Protein AF-A0A383C4B4-F1 (afdb_monomer_lite)

InterPro domains:
  IPR007352 Protein of unknown function DUF420 [PF04238] (53-151)
  IPR007352 Protein of unknown function DUF420 [PTHR37692] (15-150)

Radius of gyration: 19.7 Å; chains: 1; bounding box: 57×50×49 Å

Sequence (153 aa):
MNEEVVSPEGDNRRAVLVILSLSAVVVAFLFWFIYGRGTSAYEAAAPGWVANLPAVNASLNTLSATFVVAGLLFIKRGLKTQHAAMMIAATVSSVAFLVTYLIYHYFAKHTPFAGEGWIRPAYFFILLSHIVLSVVVVPLIGSTLFFAAGRKF

Secondary structure (DSSP, 8-state):
-------HHHHHHHHHHHHHHHHHHHHHHHHIIIIIS--TTTTTS--GGGGGHHHHHHHHHHHHHHHHHHHHHHHHTT-HHHHHHHHHHHHHHHHHHHHHHHHHHHH---------TTHHHHHHHHHHHHHHHHHHHHHHHHHHHHHHHHS--

p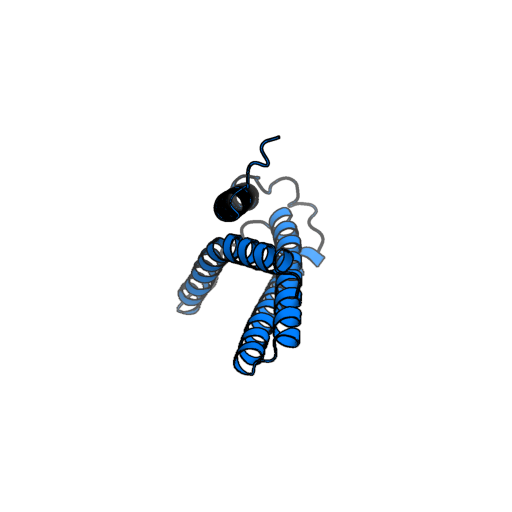LDDT: mean 84.91, std 13.61, range [40.0, 97.94]

Organism: NCBI:txid408172

Foldseek 3Di:
DDPPPPPPVVVLVVQLVVLVVVLVVVVVCVCCLQPVDDQPPQQVPDDPCLVCLVVLLVVLQVLLVVLCVQLVVCVVVVNNVSNVVSLVSSVVSVVVSVVSVSVSSNRDDPDDDPDDDPVVVVVCVCVVVVVVVVSVVSSVSSSVVVVVVVPPD

Structure (mmCIF, N/CA/C/O backbone):
data_AF-A0A383C4B4-F1
#
_entry.id   AF-A0A383C4B4-F1
#
loop_
_atom_site.group_PDB
_atom_site.id
_atom_site.type_symbol
_atom_site.label_atom_id
_atom_site.label_alt_id
_atom_site.label_comp_id
_atom_site.label_asym_id
_atom_site.label_entity_id
_atom_site.label_seq_id
_atom_site.pdbx_PDB_ins_code
_atom_site.Cartn_x
_atom_site.Cartn_y
_atom_site.Cartn_z
_atom_site.occupancy
_atom_site.B_iso_or_equiv
_atom_site.auth_seq_id
_atom_site.auth_comp_id
_atom_site.auth_asym_id
_atom_site.auth_atom_id
_atom_site.pdbx_PDB_model_num
ATOM 1 N N . MET A 1 1 ? -38.670 26.037 15.559 1.00 42.31 1 MET A N 1
ATOM 2 C CA . MET A 1 1 ? -37.374 26.043 14.853 1.00 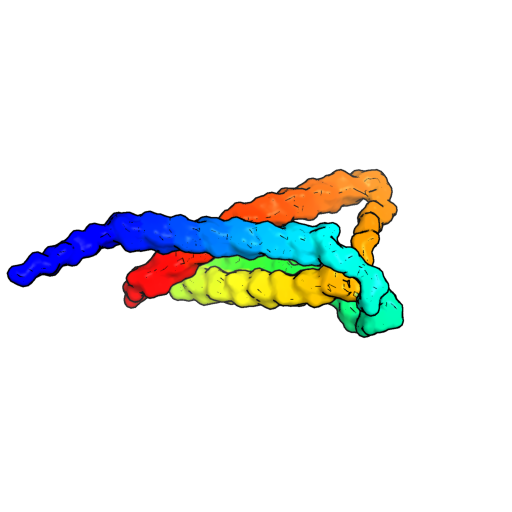42.31 1 MET A CA 1
ATOM 3 C C . MET A 1 1 ? -36.970 24.584 14.767 1.00 42.31 1 MET A C 1
ATOM 5 O O . MET A 1 1 ? -36.703 23.995 15.802 1.00 42.31 1 MET A O 1
ATOM 9 N N . ASN A 1 2 ? -37.150 23.963 13.601 1.00 40.00 2 ASN A N 1
ATOM 10 C CA . ASN A 1 2 ? -36.986 22.519 13.436 1.00 40.00 2 ASN A CA 1
ATOM 11 C C . ASN A 1 2 ? -35.494 22.217 13.332 1.00 40.00 2 ASN A C 1
ATOM 13 O O . ASN A 1 2 ? -34.890 22.473 12.294 1.00 40.00 2 ASN A O 1
ATOM 17 N N . GLU A 1 3 ? -34.903 21.703 14.404 1.00 50.66 3 GLU A N 1
ATOM 18 C CA . GLU A 1 3 ? -33.663 20.953 14.278 1.00 50.66 3 GLU A CA 1
ATOM 19 C C . GLU A 1 3 ? -34.027 19.656 13.554 1.00 50.66 3 GLU A C 1
ATOM 21 O O . GLU A 1 3 ? -34.591 18.731 14.139 1.00 50.66 3 GLU A O 1
ATOM 26 N N . GLU A 1 4 ? -33.796 19.619 12.240 1.00 51.88 4 GLU A N 1
ATOM 27 C CA . GLU A 1 4 ? -33.672 18.352 11.532 1.00 51.88 4 GLU A CA 1
ATOM 28 C C . GLU A 1 4 ? -32.574 17.571 12.247 1.00 51.88 4 GLU A C 1
ATOM 30 O O . GLU A 1 4 ? -31.384 17.847 12.100 1.00 51.88 4 GLU A O 1
ATOM 35 N N . VAL A 1 5 ? -32.988 16.614 13.072 1.00 55.19 5 VAL A N 1
ATOM 36 C CA . VAL A 1 5 ? -32.117 15.578 13.605 1.00 55.19 5 VAL A CA 1
ATOM 37 C C . VAL A 1 5 ? -31.621 14.803 12.388 1.00 55.19 5 VAL A C 1
ATOM 39 O O . VAL A 1 5 ? -32.270 13.871 11.913 1.00 55.19 5 VAL A O 1
ATOM 42 N N . VAL A 1 6 ? -30.499 15.252 11.822 1.00 56.88 6 VAL A N 1
ATOM 43 C CA . VAL A 1 6 ? -29.780 14.552 10.761 1.00 56.88 6 VAL A CA 1
ATOM 44 C C . VAL A 1 6 ? -29.435 13.183 11.328 1.00 56.88 6 VAL A C 1
ATOM 46 O O . VAL A 1 6 ? -28.565 13.053 12.187 1.00 56.88 6 VAL A O 1
ATOM 49 N N . SER A 1 7 ? -30.175 12.160 10.898 1.00 51.47 7 SER A N 1
ATOM 50 C CA . SER A 1 7 ? -29.939 10.790 11.335 1.00 51.47 7 SER A CA 1
ATOM 51 C C . SER A 1 7 ? -28.488 10.407 11.006 1.00 51.47 7 SER A C 1
ATOM 53 O O . SER A 1 7 ? -28.093 10.497 9.835 1.00 51.47 7 SER A O 1
ATOM 55 N N . PRO A 1 8 ? -27.691 9.944 11.988 1.00 59.59 8 PRO A N 1
ATOM 56 C CA . PRO A 1 8 ? -26.300 9.546 11.767 1.00 59.59 8 PRO A CA 1
ATOM 57 C C . PRO A 1 8 ? -26.152 8.400 10.748 1.00 59.59 8 PRO A C 1
ATOM 59 O O . PRO A 1 8 ? -25.064 8.173 10.219 1.00 59.59 8 PRO A O 1
ATOM 62 N N . GLU A 1 9 ? -27.234 7.688 10.414 1.00 60.94 9 GLU A N 1
ATOM 63 C CA . GLU A 1 9 ? -27.237 6.668 9.357 1.00 60.94 9 GLU A CA 1
ATOM 64 C C . GLU A 1 9 ? -27.121 7.267 7.947 1.00 60.94 9 GLU A C 1
ATOM 66 O O . GLU A 1 9 ? -26.466 6.686 7.075 1.00 60.94 9 GLU A O 1
ATOM 71 N N . GLY A 1 10 ? -27.717 8.442 7.714 1.00 65.19 10 GLY A N 1
ATOM 72 C CA . GLY A 1 10 ? -27.682 9.117 6.414 1.00 65.19 10 GLY A CA 1
ATOM 73 C C . GLY A 1 10 ? -26.289 9.639 6.059 1.00 65.19 10 GLY A C 1
ATOM 74 O O . GLY A 1 10 ? -25.862 9.535 4.907 1.00 65.19 10 GLY A O 1
ATOM 75 N N . ASP A 1 11 ? -25.564 10.141 7.057 1.00 74.56 11 ASP A N 1
ATOM 76 C CA . ASP A 1 11 ? -24.216 10.689 6.896 1.00 74.56 11 ASP A CA 1
ATOM 77 C C . ASP A 1 11 ? -23.174 9.587 6.634 1.00 74.56 11 ASP A C 1
ATOM 79 O O . ASP A 1 11 ? -22.407 9.658 5.672 1.00 74.56 11 ASP A O 1
ATOM 83 N N . ASN A 1 12 ? -23.242 8.475 7.375 1.00 79.88 12 ASN A N 1
ATOM 84 C CA . ASN A 1 12 ? -22.369 7.316 7.158 1.00 79.88 12 ASN A CA 1
ATOM 85 C C . ASN A 1 12 ? -22.558 6.682 5.771 1.00 79.88 12 ASN A C 1
ATOM 87 O O . ASN A 1 12 ? -21.583 6.306 5.117 1.00 79.88 12 ASN A O 1
ATOM 91 N N . ARG A 1 13 ? -23.803 6.584 5.284 1.00 81.75 13 ARG A N 1
ATOM 92 C CA . ARG A 1 13 ? -24.080 6.055 3.939 1.00 81.75 13 ARG A CA 1
ATOM 93 C C . ARG A 1 13 ? -23.501 6.960 2.853 1.00 81.75 13 ARG A C 1
ATOM 95 O O . ARG A 1 13 ? -22.924 6.452 1.893 1.00 81.75 13 ARG A O 1
ATOM 102 N N . ARG A 1 14 ? -23.616 8.283 3.009 1.00 84.88 14 ARG A N 1
ATOM 103 C CA . ARG A 1 14 ? -22.991 9.258 2.101 1.00 84.88 14 ARG A CA 1
ATOM 104 C C . ARG A 1 14 ? -21.469 9.137 2.128 1.00 84.88 14 ARG A C 1
ATOM 106 O O . ARG A 1 14 ? -20.866 9.066 1.063 1.00 84.88 14 ARG A O 1
ATOM 113 N N . ALA A 1 15 ? -20.862 9.023 3.307 1.00 84.00 15 ALA A N 1
ATOM 114 C CA . ALA A 1 15 ? -19.418 8.855 3.444 1.00 84.00 15 ALA A CA 1
ATOM 115 C C . ALA A 1 15 ? -18.902 7.577 2.765 1.00 84.00 15 ALA A C 1
ATOM 117 O O . ALA A 1 15 ? -17.952 7.635 1.987 1.00 84.00 15 ALA A O 1
ATOM 118 N N . VAL A 1 16 ? -19.563 6.434 2.975 1.00 86.19 16 VAL A N 1
ATOM 119 C CA . VAL A 1 16 ? -19.202 5.175 2.302 1.00 86.19 16 VAL A CA 1
ATOM 120 C C . VAL A 1 16 ? -19.332 5.307 0.784 1.00 86.19 16 VAL A C 1
ATOM 122 O O . VAL A 1 16 ? -18.432 4.890 0.058 1.00 86.19 16 VAL A O 1
ATOM 125 N N . LEU A 1 17 ? -20.401 5.936 0.283 1.00 89.94 17 LEU A N 1
ATOM 126 C CA . LEU A 1 17 ? -20.568 6.181 -1.154 1.00 89.94 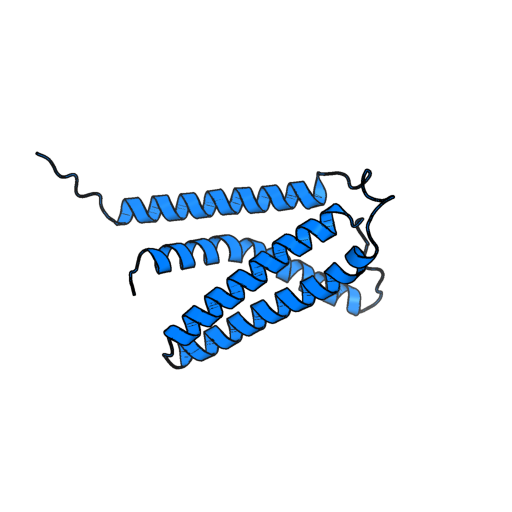17 LEU A CA 1
ATOM 127 C C . LEU A 1 17 ? -19.464 7.080 -1.724 1.00 89.94 17 LEU A C 1
ATOM 129 O O . LEU A 1 17 ? -18.959 6.803 -2.813 1.00 89.94 17 LEU A O 1
ATOM 133 N N . VAL A 1 18 ? -19.054 8.117 -0.991 1.00 89.31 18 VAL A N 1
ATOM 134 C CA . VAL A 1 18 ? -17.933 8.987 -1.374 1.00 89.31 18 VAL A CA 1
ATOM 135 C C . VAL A 1 18 ? -16.628 8.194 -1.420 1.00 89.31 18 VAL A C 1
ATOM 137 O O . VAL A 1 18 ? -15.903 8.288 -2.407 1.00 89.31 18 VAL A O 1
ATOM 140 N N . ILE A 1 19 ? -16.346 7.365 -0.412 1.00 91.50 19 ILE A N 1
ATOM 141 C CA . ILE A 1 19 ? -15.134 6.533 -0.355 1.00 91.50 19 ILE A CA 1
ATOM 142 C C . ILE A 1 19 ? -15.101 5.533 -1.509 1.00 91.50 19 ILE A C 1
ATOM 144 O O . ILE A 1 19 ? -14.067 5.390 -2.161 1.00 91.50 19 ILE A O 1
ATOM 148 N N . LEU A 1 20 ? -16.220 4.865 -1.796 1.00 91.62 20 LEU A N 1
ATOM 149 C CA . LEU A 1 20 ? -16.328 3.933 -2.919 1.00 91.62 20 LEU A CA 1
ATOM 150 C C . LEU A 1 20 ? -16.141 4.647 -4.260 1.00 91.62 20 LEU A C 1
ATOM 152 O O . LEU A 1 20 ? -15.394 4.159 -5.106 1.00 91.62 20 LEU A O 1
ATOM 156 N N . SER A 1 21 ? -16.754 5.819 -4.432 1.00 91.31 21 SER A N 1
ATOM 157 C CA . SER A 1 21 ? -16.619 6.623 -5.653 1.00 91.31 21 SER A CA 1
ATOM 158 C C . SER A 1 21 ? -15.179 7.092 -5.852 1.00 91.31 21 SER A C 1
ATOM 160 O O . SER A 1 21 ? -14.615 6.919 -6.929 1.00 91.31 21 SER A O 1
ATOM 162 N N . LEU A 1 22 ? -14.547 7.614 -4.798 1.00 92.06 22 LEU A N 1
ATOM 163 C CA . LEU A 1 22 ? -13.146 8.026 -4.824 1.00 92.06 22 LEU A CA 1
ATOM 164 C C . LEU A 1 22 ? -12.222 6.840 -5.123 1.00 92.06 22 LEU A C 1
ATOM 166 O O . LEU A 1 22 ? -11.324 6.956 -5.951 1.00 92.06 22 LEU A O 1
ATOM 170 N N . SER A 1 23 ? -12.470 5.687 -4.501 1.00 91.56 23 SER A N 1
ATOM 171 C CA . SER A 1 23 ? -11.701 4.462 -4.748 1.00 91.56 23 SER A CA 1
ATOM 172 C C . SER A 1 23 ? -11.834 4.004 -6.200 1.00 91.56 23 SER A C 1
ATOM 174 O O . SER A 1 23 ? -10.833 3.651 -6.818 1.00 91.56 23 SER A O 1
ATOM 176 N N . ALA A 1 24 ? -13.039 4.063 -6.772 1.00 92.00 24 ALA A N 1
ATOM 177 C CA . ALA A 1 24 ? -13.273 3.738 -8.176 1.00 92.00 24 ALA A CA 1
ATOM 178 C C . ALA A 1 24 ? -12.527 4.697 -9.115 1.00 92.00 24 ALA A C 1
ATOM 180 O O . ALA A 1 24 ? -11.900 4.243 -10.071 1.00 92.00 24 ALA A O 1
ATOM 181 N N . VAL A 1 25 ? -12.527 6.000 -8.814 1.00 93.56 25 VAL A N 1
ATOM 182 C CA . VAL A 1 25 ? -11.751 7.003 -9.563 1.00 93.56 25 VAL A CA 1
ATOM 183 C C . VAL A 1 25 ? -10.254 6.715 -9.478 1.00 93.56 25 VAL A C 1
ATOM 185 O O . VAL A 1 25 ? -9.582 6.729 -10.506 1.00 93.56 25 VAL A O 1
ATOM 188 N N . VAL A 1 26 ? -9.728 6.404 -8.288 1.00 90.88 26 VAL A N 1
ATOM 189 C CA . VAL A 1 26 ? -8.314 6.038 -8.105 1.00 90.88 26 VAL A CA 1
ATOM 190 C C . VAL A 1 26 ? -7.972 4.803 -8.933 1.00 90.88 26 VAL A C 1
ATOM 192 O O . VAL A 1 26 ? -7.011 4.831 -9.693 1.00 90.88 26 VAL A O 1
ATOM 195 N N . VAL A 1 27 ? -8.768 3.738 -8.848 1.00 91.44 27 VAL A N 1
ATOM 196 C CA . VAL A 1 27 ? -8.532 2.505 -9.611 1.00 91.44 27 VAL A CA 1
ATOM 197 C C . VAL A 1 27 ? -8.579 2.779 -11.116 1.00 91.44 27 VAL A C 1
ATOM 199 O O . VAL A 1 27 ? -7.658 2.386 -11.829 1.00 91.44 27 VAL A O 1
ATOM 202 N N . ALA A 1 28 ? -9.587 3.505 -11.603 1.00 91.75 28 ALA A N 1
ATOM 203 C CA . ALA A 1 28 ? -9.695 3.878 -13.012 1.00 91.75 28 ALA A CA 1
ATOM 204 C C . ALA A 1 28 ? -8.493 4.711 -13.483 1.00 91.75 28 ALA A C 1
ATOM 206 O O . ALA A 1 28 ? -7.939 4.443 -14.550 1.00 91.75 28 ALA A O 1
ATOM 207 N N . PHE A 1 29 ? -8.046 5.669 -12.665 1.00 91.75 29 PHE A N 1
ATOM 208 C CA . PHE A 1 29 ? -6.841 6.448 -12.928 1.00 91.75 29 PHE A CA 1
ATOM 209 C C . PHE A 1 29 ? -5.602 5.555 -13.025 1.00 91.75 29 PHE A C 1
ATOM 211 O O . PHE A 1 29 ? -4.834 5.713 -13.967 1.00 91.75 29 PHE A O 1
ATOM 218 N N . LEU A 1 30 ? -5.418 4.595 -12.113 1.00 90.56 30 LEU A N 1
ATOM 219 C CA . LEU A 1 30 ? -4.279 3.671 -12.152 1.00 90.56 30 LEU A CA 1
ATOM 220 C C . LEU A 1 30 ? -4.289 2.819 -13.425 1.00 90.56 30 LEU A C 1
ATOM 222 O O . LEU A 1 30 ? -3.265 2.719 -14.096 1.00 90.56 30 LEU A O 1
ATOM 226 N N . PHE A 1 31 ? -5.441 2.256 -13.799 1.00 88.81 31 PHE A N 1
ATOM 227 C CA . PHE A 1 31 ? -5.573 1.499 -15.046 1.00 88.81 31 PHE A CA 1
ATOM 228 C C . PHE A 1 31 ? -5.239 2.358 -16.268 1.00 88.81 31 PHE A C 1
ATOM 230 O O . PHE A 1 31 ? -4.446 1.950 -17.116 1.00 88.81 31 PHE A O 1
ATOM 237 N N . TRP A 1 32 ? -5.795 3.565 -16.348 1.00 88.88 32 TRP A N 1
ATOM 238 C CA . TRP A 1 32 ? -5.497 4.482 -17.443 1.00 88.88 32 TRP A CA 1
ATOM 239 C C . TRP A 1 32 ? -4.020 4.900 -17.469 1.00 88.88 32 TRP A C 1
ATOM 241 O O . TRP A 1 32 ? -3.398 4.890 -18.529 1.00 88.88 32 TRP A O 1
ATOM 251 N N . PHE A 1 33 ? -3.433 5.213 -16.315 1.00 87.19 33 PHE A N 1
ATOM 252 C CA . PHE A 1 33 ? -2.042 5.645 -16.203 1.00 87.19 33 PHE A CA 1
ATOM 253 C C . PHE A 1 33 ? -1.063 4.553 -16.644 1.00 87.19 33 PHE A C 1
ATOM 255 O O . PHE A 1 33 ? -0.097 4.844 -17.347 1.00 87.19 33 PHE A O 1
ATOM 262 N N . ILE A 1 34 ? -1.326 3.303 -16.252 1.00 83.75 34 ILE A N 1
ATOM 263 C CA . ILE A 1 34 ? -0.458 2.160 -16.554 1.00 83.75 34 ILE A CA 1
ATOM 264 C C . ILE A 1 34 ? -0.609 1.724 -18.017 1.00 83.75 34 ILE A C 1
ATOM 266 O O . ILE A 1 34 ? 0.394 1.516 -18.693 1.00 83.75 34 ILE A O 1
ATOM 270 N N . TYR A 1 35 ? -1.841 1.598 -18.523 1.00 82.62 35 TYR A N 1
ATOM 271 C CA . TYR A 1 35 ? -2.094 0.971 -19.828 1.00 82.62 35 TYR A CA 1
ATOM 272 C C . TYR A 1 35 ? -2.387 1.962 -20.961 1.00 82.62 35 TYR A C 1
ATOM 274 O O . TYR A 1 35 ? -2.133 1.658 -22.124 1.00 82.62 35 TYR A O 1
ATOM 282 N N . GLY A 1 36 ? -2.929 3.140 -20.653 1.00 76.31 36 GLY A N 1
ATOM 283 C CA . GLY A 1 36 ? -3.427 4.097 -21.646 1.00 76.31 36 GLY A CA 1
ATOM 284 C C . GLY A 1 36 ? -2.447 5.203 -22.043 1.00 76.31 36 GLY A C 1
ATOM 285 O O . GLY A 1 36 ? -2.684 5.881 -23.039 1.00 76.31 36 GLY A O 1
ATOM 286 N N . ARG A 1 37 ? -1.359 5.418 -21.289 1.00 72.69 37 ARG A N 1
ATOM 287 C CA . ARG A 1 37 ? -0.524 6.628 -21.427 1.00 72.69 37 ARG A CA 1
ATOM 288 C C . ARG A 1 37 ? 0.452 6.619 -22.613 1.00 72.69 37 ARG A C 1
ATOM 290 O O . ARG A 1 37 ? 0.793 7.691 -23.095 1.00 72.69 37 ARG A O 1
ATOM 297 N N . GLY A 1 38 ? 0.904 5.451 -23.079 1.00 61.66 38 GLY A N 1
ATOM 298 C CA . GLY A 1 38 ? 1.983 5.330 -24.073 1.00 61.66 38 GLY A CA 1
ATOM 299 C C . GLY A 1 38 ? 3.344 5.799 -23.522 1.00 61.66 38 GLY A C 1
ATOM 300 O O . GLY A 1 38 ? 3.543 6.965 -23.199 1.00 61.66 38 GLY A O 1
ATOM 301 N N . THR A 1 39 ? 4.319 4.899 -23.377 1.00 61.88 39 THR A N 1
ATOM 302 C CA . THR A 1 39 ? 5.583 5.168 -22.649 1.00 61.88 39 THR A CA 1
ATOM 303 C C . THR A 1 39 ? 6.702 5.793 -23.504 1.00 61.88 39 THR A C 1
ATOM 305 O O . THR A 1 39 ? 7.859 5.803 -23.095 1.00 61.88 39 THR A O 1
ATOM 308 N N . SER A 1 40 ? 6.393 6.322 -24.690 1.00 58.16 40 SER A N 1
ATOM 309 C CA . SER A 1 40 ? 7.377 6.619 -25.747 1.00 58.16 40 SER A CA 1
ATOM 310 C C . SER A 1 40 ? 8.261 7.856 -25.520 1.00 58.16 40 SER A C 1
ATOM 312 O O . SER A 1 40 ? 9.345 7.930 -26.087 1.00 58.16 40 SER A O 1
ATOM 314 N N . ALA A 1 41 ? 7.853 8.825 -24.692 1.00 55.12 41 ALA A N 1
ATOM 315 C CA . ALA A 1 41 ? 8.588 10.092 -24.540 1.00 55.12 41 ALA A CA 1
ATOM 316 C C . ALA A 1 41 ? 9.723 10.071 -23.489 1.00 55.12 41 ALA A C 1
ATOM 318 O O . ALA A 1 41 ? 10.602 10.927 -23.531 1.00 55.12 41 ALA A O 1
ATOM 319 N N . TYR A 1 42 ? 9.725 9.113 -22.553 1.00 57.97 42 TYR A N 1
ATOM 320 C CA . TYR A 1 42 ? 10.684 9.064 -21.429 1.00 57.97 42 TYR A CA 1
ATOM 321 C C . TYR A 1 42 ? 11.707 7.917 -21.528 1.00 57.97 42 TYR A C 1
ATOM 323 O O . TYR A 1 42 ? 12.630 7.847 -20.718 1.00 57.97 42 TYR A O 1
ATOM 331 N N . GLU A 1 43 ? 11.579 7.059 -22.548 1.00 58.81 43 GLU A N 1
ATOM 332 C CA . GLU A 1 43 ? 12.404 5.863 -22.793 1.00 58.81 43 GLU A CA 1
ATOM 333 C C . GLU A 1 43 ? 13.888 6.204 -23.034 1.00 58.81 43 GLU A C 1
ATOM 335 O O . GLU A 1 43 ? 14.772 5.474 -22.597 1.00 58.81 43 GLU A O 1
ATOM 340 N N . ALA A 1 44 ? 14.176 7.352 -23.659 1.00 58.50 44 ALA A N 1
ATOM 341 C CA . ALA A 1 44 ? 15.541 7.773 -23.991 1.00 58.50 44 ALA A CA 1
ATOM 342 C C . ALA A 1 44 ? 16.302 8.456 -22.833 1.00 58.50 44 ALA A C 1
ATOM 344 O O . ALA A 1 44 ? 17.507 8.672 -22.945 1.00 58.50 44 ALA A O 1
ATOM 345 N N . ALA A 1 45 ? 15.621 8.815 -21.737 1.00 65.75 45 ALA A N 1
ATOM 346 C CA . ALA A 1 45 ? 16.183 9.648 -20.667 1.00 65.75 45 ALA A CA 1
ATOM 347 C C . ALA A 1 45 ? 15.908 9.118 -19.247 1.00 65.75 45 ALA A C 1
ATOM 349 O O . ALA A 1 45 ? 16.085 9.856 -18.276 1.00 65.75 45 ALA A O 1
ATOM 350 N N . ALA A 1 46 ? 15.458 7.867 -19.101 1.00 73.69 46 ALA A N 1
ATOM 351 C CA . ALA A 1 46 ? 15.176 7.287 -17.792 1.00 73.69 46 ALA A CA 1
ATOM 352 C C . ALA A 1 46 ? 16.457 7.249 -16.926 1.00 73.69 46 ALA A C 1
ATOM 354 O O . ALA A 1 46 ? 17.445 6.620 -17.314 1.00 73.69 46 ALA A O 1
ATOM 355 N N . PRO A 1 47 ? 16.470 7.898 -15.748 1.00 81.62 47 PRO A N 1
ATOM 356 C CA . PRO A 1 47 ? 17.638 7.887 -14.875 1.00 81.62 47 PRO A CA 1
ATOM 357 C C . PRO A 1 47 ? 17.985 6.477 -14.373 1.00 81.62 47 PRO A C 1
ATOM 359 O O . PRO A 1 47 ? 17.095 5.697 -14.038 1.00 81.62 47 PRO A O 1
ATOM 362 N N . GLY A 1 48 ? 19.275 6.167 -14.204 1.00 82.81 48 GLY A N 1
ATOM 363 C CA . GLY A 1 48 ? 19.730 4.830 -13.782 1.00 82.81 48 GLY A CA 1
ATOM 364 C C . GLY A 1 48 ? 19.174 4.338 -12.435 1.00 82.81 48 GLY A C 1
ATOM 365 O O . GLY A 1 48 ? 19.043 3.135 -12.226 1.00 82.81 48 GLY A O 1
ATOM 366 N N . TRP A 1 49 ? 18.768 5.239 -11.532 1.00 86.69 49 TRP A N 1
ATOM 367 C CA . TRP A 1 49 ? 18.151 4.867 -10.252 1.00 86.69 49 TRP A CA 1
ATOM 368 C C . TRP A 1 49 ? 16.750 4.250 -10.404 1.00 86.69 49 TRP A C 1
ATOM 370 O O . TRP A 1 49 ? 16.310 3.529 -9.507 1.00 86.69 49 TRP A O 1
ATOM 380 N N . VAL A 1 50 ? 16.067 4.468 -11.538 1.00 87.06 50 VAL A N 1
ATOM 381 C CA . VAL A 1 50 ? 14.739 3.895 -11.822 1.00 87.06 50 VAL A CA 1
ATOM 382 C C . VAL A 1 50 ? 14.784 2.362 -11.824 1.00 87.06 50 VAL A C 1
ATOM 384 O O . VAL A 1 50 ? 13.833 1.716 -11.386 1.00 87.06 50 VAL A O 1
ATOM 387 N N . ALA A 1 51 ? 15.912 1.769 -12.230 1.00 85.44 51 ALA A N 1
ATOM 388 C CA . ALA A 1 51 ? 16.113 0.319 -12.238 1.00 85.44 51 ALA A CA 1
ATOM 389 C C . ALA A 1 51 ? 16.044 -0.318 -10.836 1.00 85.44 51 ALA A C 1
ATOM 391 O O . ALA A 1 51 ? 15.722 -1.497 -10.715 1.00 85.44 51 ALA A O 1
ATOM 392 N N . ASN A 1 52 ? 16.286 0.460 -9.775 1.00 89.31 52 ASN A N 1
ATOM 393 C CA . ASN A 1 52 ? 16.233 -0.015 -8.390 1.00 89.31 52 ASN A CA 1
ATOM 394 C C . ASN A 1 52 ? 14.828 0.092 -7.774 1.00 89.31 52 ASN A C 1
ATOM 396 O O . ASN A 1 52 ? 14.564 -0.504 -6.728 1.00 89.31 52 ASN A O 1
ATOM 400 N N . LEU A 1 53 ? 13.907 0.828 -8.405 1.00 90.69 53 LEU A N 1
ATOM 401 C CA . LEU A 1 53 ? 12.566 1.051 -7.861 1.00 90.69 53 LEU A CA 1
ATOM 402 C C . LEU A 1 53 ? 11.738 -0.226 -7.681 1.00 90.69 53 LEU A C 1
ATOM 404 O O . LEU A 1 53 ? 11.015 -0.285 -6.691 1.00 90.69 53 LEU A O 1
ATOM 408 N N . PRO A 1 54 ? 11.824 -1.268 -8.532 1.00 90.25 54 PRO A N 1
ATOM 409 C CA . PRO A 1 54 ? 11.141 -2.532 -8.264 1.00 90.25 54 PRO A CA 1
ATOM 410 C C . PRO A 1 54 ? 11.555 -3.168 -6.933 1.00 90.25 54 PRO A C 1
ATOM 412 O O . PRO A 1 54 ? 10.697 -3.658 -6.202 1.00 90.25 54 PRO A O 1
ATOM 415 N N . ALA A 1 55 ? 12.844 -3.110 -6.577 1.00 91.44 55 ALA A N 1
ATOM 416 C CA . ALA A 1 55 ? 13.335 -3.628 -5.301 1.00 91.44 55 ALA A CA 1
ATOM 417 C C . ALA A 1 55 ? 12.835 -2.783 -4.117 1.00 91.44 55 ALA A C 1
ATOM 419 O O . ALA A 1 55 ? 12.411 -3.328 -3.095 1.00 91.44 55 ALA A O 1
ATOM 420 N N . VAL A 1 56 ? 12.812 -1.454 -4.272 1.00 94.50 56 VAL A N 1
ATOM 421 C CA . VAL A 1 56 ? 12.225 -0.538 -3.279 1.00 94.50 56 VAL A CA 1
ATOM 422 C C . VAL A 1 56 ? 10.731 -0.814 -3.101 1.00 94.50 56 VAL A C 1
ATOM 424 O O . VAL A 1 56 ? 10.262 -0.957 -1.975 1.00 94.50 56 VAL A O 1
ATOM 427 N N . ASN A 1 57 ? 9.993 -0.976 -4.199 1.00 94.25 57 ASN A N 1
ATOM 428 C CA . ASN A 1 57 ? 8.569 -1.300 -4.198 1.00 94.25 57 ASN A CA 1
ATOM 429 C C . ASN A 1 57 ? 8.298 -2.632 -3.488 1.00 94.25 57 ASN A C 1
ATOM 431 O O . ASN A 1 57 ? 7.435 -2.700 -2.615 1.00 94.25 57 ASN A O 1
ATOM 435 N N . ALA A 1 58 ? 9.067 -3.678 -3.800 1.00 93.00 58 ALA A N 1
ATOM 436 C CA . ALA A 1 58 ? 8.958 -4.967 -3.121 1.00 93.00 58 ALA A CA 1
ATOM 437 C C . ALA A 1 58 ? 9.223 -4.841 -1.610 1.00 93.00 58 ALA A C 1
ATOM 439 O O . ALA A 1 58 ? 8.495 -5.414 -0.798 1.00 93.00 58 ALA A O 1
ATOM 440 N N . SER A 1 59 ? 10.220 -4.040 -1.227 1.00 96.50 59 SER A N 1
ATOM 441 C CA . SER A 1 59 ? 10.583 -3.804 0.175 1.00 96.50 59 SER A CA 1
ATOM 442 C C . SER A 1 59 ? 9.487 -3.049 0.933 1.00 96.50 59 SER A C 1
ATOM 444 O O . SER A 1 59 ? 9.099 -3.464 2.022 1.00 96.50 59 SER A O 1
ATOM 446 N N . LEU A 1 60 ? 8.931 -1.984 0.344 1.00 96.19 60 LEU A N 1
ATOM 447 C CA . LEU A 1 60 ? 7.828 -1.210 0.927 1.00 96.19 60 LEU A CA 1
ATOM 448 C C . LEU A 1 60 ? 6.559 -2.052 1.085 1.00 96.19 60 LEU A C 1
ATOM 450 O O . LEU A 1 60 ? 5.881 -1.960 2.109 1.00 96.19 60 LEU A O 1
ATOM 454 N N . ASN A 1 61 ? 6.255 -2.907 0.106 1.00 94.69 61 ASN A N 1
ATOM 455 C CA . ASN A 1 61 ? 5.109 -3.809 0.181 1.00 94.69 61 ASN A CA 1
ATOM 456 C C . ASN A 1 61 ? 5.298 -4.872 1.275 1.00 94.69 61 ASN A C 1
ATOM 458 O O . ASN A 1 61 ? 4.403 -5.101 2.085 1.00 94.69 61 ASN A O 1
ATOM 462 N N . THR A 1 62 ? 6.500 -5.445 1.363 1.00 95.25 62 THR A N 1
ATOM 463 C CA . THR A 1 62 ? 6.873 -6.397 2.422 1.00 95.25 62 THR A CA 1
ATOM 464 C C . THR A 1 62 ? 6.780 -5.756 3.807 1.00 95.25 62 THR A C 1
ATOM 466 O O . THR A 1 62 ? 6.265 -6.363 4.749 1.00 95.25 62 THR A O 1
ATOM 469 N N . LEU A 1 63 ? 7.232 -4.507 3.935 1.00 97.06 63 LEU A N 1
ATOM 470 C CA . LEU A 1 63 ? 7.143 -3.745 5.174 1.00 97.06 63 LEU A CA 1
ATOM 471 C C . LEU A 1 63 ? 5.682 -3.487 5.567 1.00 97.06 63 LEU A C 1
ATOM 473 O O . LEU A 1 63 ? 5.301 -3.742 6.708 1.00 97.06 63 LEU A O 1
ATOM 477 N N . SER A 1 64 ? 4.848 -3.073 4.610 1.00 96.19 64 SER A N 1
ATOM 478 C CA . SER A 1 64 ? 3.408 -2.899 4.820 1.00 96.19 64 SER A CA 1
ATOM 479 C C . SER A 1 64 ? 2.739 -4.195 5.290 1.00 96.19 64 SER A C 1
ATOM 481 O O . SER A 1 64 ? 2.060 -4.205 6.319 1.00 96.19 64 SER A O 1
ATOM 483 N N . ALA A 1 65 ? 3.010 -5.320 4.621 1.00 94.94 65 ALA A N 1
ATOM 484 C CA . ALA A 1 65 ? 2.504 -6.631 5.025 1.00 94.94 65 ALA A CA 1
ATOM 485 C C . ALA A 1 65 ? 2.952 -7.009 6.447 1.00 94.94 65 ALA A C 1
ATOM 487 O O . ALA A 1 65 ? 2.147 -7.484 7.251 1.00 94.94 65 ALA A O 1
ATOM 488 N N . THR A 1 66 ? 4.212 -6.737 6.791 1.00 97.69 66 THR A N 1
ATOM 489 C CA . THR A 1 66 ? 4.760 -6.982 8.133 1.00 97.69 66 THR A CA 1
ATOM 490 C C . THR A 1 66 ? 4.032 -6.154 9.191 1.00 97.69 66 THR A C 1
ATOM 492 O O . THR A 1 66 ? 3.653 -6.692 10.233 1.00 97.69 66 THR A O 1
ATOM 495 N N . PHE A 1 67 ? 3.770 -4.872 8.925 1.00 97.75 67 PHE A N 1
ATOM 496 C CA . PHE A 1 67 ? 3.002 -4.017 9.829 1.00 97.75 67 PHE A CA 1
ATOM 497 C C . PHE A 1 67 ? 1.558 -4.492 9.991 1.00 97.75 67 PHE A C 1
ATOM 499 O O . PHE A 1 67 ? 1.067 -4.535 11.116 1.00 97.75 67 PHE A O 1
ATOM 506 N N . VAL A 1 68 ? 0.891 -4.926 8.919 1.00 95.69 68 VAL A N 1
ATOM 507 C CA . VAL A 1 68 ? -0.461 -5.508 9.013 1.00 95.69 68 VAL A CA 1
ATOM 508 C C . VAL A 1 68 ? -0.456 -6.762 9.891 1.00 95.69 68 VAL A C 1
ATOM 510 O O . VAL A 1 68 ? -1.295 -6.891 10.785 1.00 95.69 68 VAL A O 1
ATOM 513 N N . VAL A 1 69 ? 0.508 -7.666 9.695 1.00 97.75 69 VAL A N 1
ATOM 514 C CA . VAL A 1 69 ? 0.646 -8.880 10.516 1.00 97.75 69 VAL A CA 1
ATOM 515 C C . VAL A 1 69 ? 0.925 -8.524 11.979 1.00 97.75 69 VAL A C 1
ATOM 517 O O . VAL A 1 69 ? 0.255 -9.046 12.872 1.00 97.75 69 VAL A O 1
ATOM 520 N N . ALA A 1 70 ? 1.849 -7.601 12.252 1.00 97.44 70 ALA A N 1
ATOM 521 C CA . ALA A 1 70 ? 2.129 -7.128 13.608 1.00 97.44 70 ALA A CA 1
ATOM 522 C C . ALA A 1 70 ? 0.891 -6.480 14.252 1.00 97.44 70 ALA A C 1
ATOM 524 O O . ALA A 1 70 ? 0.546 -6.785 15.394 1.00 97.44 70 ALA A O 1
ATOM 525 N N . GLY A 1 71 ? 0.163 -5.653 13.499 1.00 96.81 71 GLY A N 1
ATOM 526 C CA . GLY A 1 71 ? -1.098 -5.048 13.915 1.00 96.81 71 GLY A CA 1
ATOM 527 C C . GLY A 1 71 ? -2.163 -6.090 14.260 1.00 96.81 71 GLY A C 1
ATOM 528 O O . GLY A 1 71 ? -2.871 -5.923 15.257 1.00 96.81 71 GLY A O 1
ATOM 529 N N . LEU A 1 72 ? -2.248 -7.185 13.497 1.00 96.69 72 LEU A N 1
ATOM 530 C CA . LEU A 1 72 ? -3.137 -8.314 13.783 1.00 96.69 72 LEU A CA 1
ATOM 531 C C . LEU A 1 72 ? -2.751 -9.032 15.087 1.00 96.69 72 LEU A C 1
ATOM 533 O O . LEU A 1 72 ? -3.621 -9.427 15.863 1.00 96.69 72 LEU A O 1
ATOM 537 N N . LEU A 1 73 ? -1.456 -9.191 15.358 1.00 97.94 73 LEU A N 1
ATOM 538 C CA . LEU A 1 73 ? -0.984 -9.773 16.616 1.00 97.94 73 LEU A CA 1
ATOM 539 C C . LEU A 1 73 ? -1.294 -8.861 17.812 1.00 97.94 73 LEU A C 1
ATOM 541 O O . LEU A 1 73 ? -1.724 -9.355 18.855 1.00 97.94 73 LEU A O 1
ATOM 545 N N . PHE A 1 74 ? -1.128 -7.544 17.669 1.00 97.50 74 PHE A N 1
ATOM 546 C CA . PHE A 1 74 ? -1.432 -6.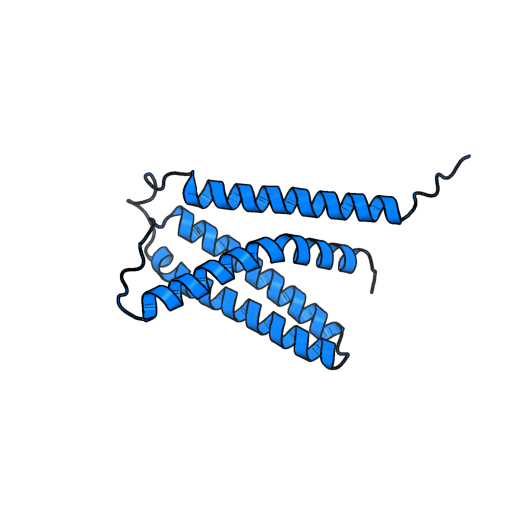588 18.735 1.00 97.50 74 PHE A CA 1
ATOM 547 C C . PHE A 1 74 ? -2.923 -6.531 19.067 1.00 97.50 74 PHE A C 1
ATOM 549 O O . PHE A 1 74 ? -3.279 -6.602 20.244 1.00 97.50 74 PHE A O 1
ATOM 556 N N . ILE A 1 75 ? -3.809 -6.496 18.066 1.00 95.75 75 ILE A N 1
ATOM 557 C CA . ILE A 1 75 ? -5.254 -6.468 18.337 1.00 95.75 75 ILE A CA 1
ATOM 558 C C . ILE A 1 75 ? -5.740 -7.765 18.991 1.00 95.75 75 ILE A C 1
ATOM 560 O O . ILE A 1 75 ? -6.542 -7.710 19.920 1.00 95.75 75 ILE A O 1
ATOM 564 N N . LYS A 1 76 ? -5.184 -8.924 18.601 1.00 95.56 76 LYS A N 1
ATOM 565 C CA . LYS A 1 76 ? -5.461 -10.214 19.258 1.00 95.56 76 LYS A CA 1
ATOM 566 C C . LYS A 1 76 ? -5.041 -10.241 20.731 1.00 95.56 76 LYS A C 1
ATOM 568 O O . LYS A 1 76 ? -5.595 -11.013 21.503 1.00 95.56 76 LYS A O 1
ATOM 573 N N . ARG A 1 77 ? -4.086 -9.395 21.126 1.00 96.31 77 ARG A N 1
ATOM 574 C CA . ARG A 1 77 ? -3.633 -9.216 22.516 1.00 96.31 77 ARG A CA 1
ATOM 575 C C . ARG A 1 77 ? -4.355 -8.075 23.247 1.00 96.31 77 ARG A C 1
ATOM 577 O O . ARG A 1 77 ? -3.975 -7.744 24.362 1.00 96.31 77 ARG A O 1
ATOM 584 N N . GLY A 1 78 ? -5.352 -7.439 22.627 1.00 95.50 78 GLY A N 1
ATOM 585 C CA . GLY A 1 78 ? -6.061 -6.283 23.193 1.00 95.50 78 GLY A CA 1
ATOM 586 C C . GLY A 1 78 ? -5.262 -4.972 23.178 1.00 95.50 78 GLY A C 1
ATOM 587 O O . GLY A 1 78 ? -5.723 -3.961 23.705 1.00 95.50 78 GLY A O 1
ATOM 588 N N . LEU A 1 79 ? -4.085 -4.958 22.548 1.00 96.06 79 LEU A N 1
ATOM 589 C CA . LEU A 1 79 ? -3.163 -3.824 22.491 1.00 96.06 79 LEU A CA 1
ATOM 590 C C . LEU A 1 79 ? -3.578 -2.838 21.384 1.00 96.06 79 LEU A C 1
ATOM 592 O O . LEU A 1 79 ? -2.989 -2.791 20.301 1.00 96.06 79 LEU A O 1
ATOM 596 N N . LYS A 1 80 ? -4.644 -2.070 21.645 1.00 93.25 80 LYS A N 1
ATOM 597 C CA . LYS A 1 80 ? -5.297 -1.191 20.654 1.00 93.25 80 LYS A CA 1
ATOM 598 C C . LYS A 1 80 ? -4.391 -0.069 20.135 1.00 93.25 80 LYS A C 1
ATOM 600 O O . LYS A 1 80 ? -4.396 0.196 18.936 1.00 93.25 80 LYS A O 1
ATOM 605 N N . THR A 1 81 ? -3.593 0.558 20.999 1.00 93.81 81 THR A N 1
ATOM 606 C CA . THR A 1 81 ? -2.689 1.653 20.603 1.00 93.81 81 THR A CA 1
ATOM 607 C C . THR A 1 81 ? -1.593 1.158 19.661 1.00 93.81 81 THR A C 1
ATOM 609 O O . THR A 1 81 ? -1.342 1.766 18.624 1.00 93.81 81 THR A O 1
ATOM 612 N N . GLN A 1 82 ? -0.978 0.013 19.974 1.00 95.88 82 GLN A N 1
ATOM 613 C CA . GLN A 1 82 ? 0.040 -0.608 19.124 1.00 95.88 82 GLN A CA 1
ATOM 614 C C . GLN A 1 82 ? -0.559 -1.082 17.798 1.00 95.88 82 GLN A C 1
ATOM 616 O O . GLN A 1 82 ? 0.057 -0.902 16.751 1.00 95.88 82 GLN A O 1
ATOM 621 N N . HIS A 1 83 ? -1.777 -1.634 17.820 1.00 95.44 83 HIS A N 1
ATOM 622 C CA . HIS A 1 83 ? -2.511 -1.955 16.600 1.00 95.44 83 HIS A CA 1
ATOM 623 C C . HIS A 1 83 ? -2.692 -0.715 15.710 1.00 95.44 83 HIS A C 1
ATOM 625 O O . HIS A 1 83 ? -2.305 -0.752 14.545 1.00 95.44 83 HIS A O 1
ATOM 631 N N . ALA A 1 84 ? -3.211 0.390 16.257 1.00 92.69 84 ALA A N 1
ATOM 632 C CA . ALA A 1 84 ? -3.425 1.623 15.500 1.00 92.69 84 ALA A CA 1
ATOM 633 C C . ALA A 1 84 ? -2.114 2.175 14.912 1.00 92.69 84 ALA A C 1
ATOM 635 O O . ALA A 1 84 ? -2.068 2.509 13.729 1.00 92.69 84 ALA A O 1
ATOM 636 N N . ALA A 1 85 ? -1.032 2.186 15.698 1.00 95.50 85 ALA A N 1
ATOM 637 C CA . ALA A 1 85 ? 0.288 2.598 15.223 1.00 95.50 85 ALA A CA 1
ATOM 638 C C . ALA A 1 85 ? 0.771 1.742 14.038 1.00 95.50 85 ALA A C 1
ATOM 640 O O . ALA A 1 85 ? 1.273 2.282 13.053 1.00 95.50 85 ALA A O 1
ATOM 641 N N . MET A 1 86 ? 0.571 0.421 14.093 1.00 97.25 86 MET A N 1
ATOM 642 C CA . MET A 1 86 ? 0.924 -0.479 12.991 1.00 97.25 86 MET A CA 1
ATOM 643 C C . MET A 1 86 ? 0.045 -0.278 11.753 1.00 97.25 86 MET A C 1
ATOM 645 O O . MET A 1 86 ? 0.561 -0.301 10.640 1.00 97.25 86 MET A O 1
ATOM 649 N N . MET A 1 87 ? -1.257 -0.023 11.914 1.00 96.31 87 MET A N 1
ATOM 650 C CA . MET A 1 87 ? -2.146 0.264 10.778 1.00 96.31 87 MET A CA 1
ATOM 651 C C . MET A 1 87 ? -1.782 1.584 10.083 1.00 96.31 87 MET A C 1
ATOM 653 O O . MET A 1 87 ? -1.818 1.665 8.852 1.00 96.31 87 MET A O 1
ATOM 657 N N . ILE A 1 88 ? -1.379 2.604 10.849 1.00 94.88 88 ILE A N 1
ATOM 658 C CA . ILE A 1 88 ? -0.868 3.868 10.299 1.00 94.88 88 ILE A CA 1
ATOM 659 C C . ILE A 1 88 ? 0.445 3.620 9.551 1.00 94.88 88 ILE A C 1
ATOM 661 O O . ILE A 1 88 ? 0.568 4.033 8.399 1.00 94.88 88 ILE A O 1
ATOM 665 N N . ALA A 1 89 ? 1.396 2.901 10.155 1.00 96.31 89 ALA A N 1
ATOM 666 C CA . ALA A 1 89 ? 2.672 2.576 9.518 1.00 96.31 89 ALA A CA 1
ATOM 667 C C . ALA A 1 89 ? 2.481 1.786 8.209 1.00 96.31 89 ALA A C 1
ATOM 669 O O . ALA A 1 89 ? 3.059 2.149 7.185 1.00 96.31 89 ALA A O 1
ATOM 670 N N . ALA A 1 90 ? 1.601 0.777 8.208 1.00 95.94 90 ALA A N 1
ATOM 671 C CA . ALA A 1 90 ? 1.221 0.028 7.010 1.00 95.94 90 ALA A CA 1
ATOM 672 C C . ALA A 1 90 ? 0.658 0.947 5.919 1.00 95.94 90 ALA A C 1
ATOM 674 O O . ALA A 1 90 ? 1.062 0.867 4.760 1.00 95.94 90 ALA A O 1
ATOM 675 N N . THR A 1 91 ? -0.236 1.864 6.297 1.00 94.50 91 THR A N 1
ATOM 676 C CA . THR A 1 91 ? -0.844 2.813 5.357 1.00 94.50 91 THR A CA 1
ATOM 677 C C . THR A 1 91 ? 0.202 3.739 4.743 1.00 94.50 91 THR A C 1
ATOM 679 O O . THR A 1 91 ? 0.229 3.906 3.525 1.00 94.50 91 THR A O 1
ATOM 682 N N . VAL A 1 92 ? 1.107 4.293 5.554 1.00 96.12 92 VAL A N 1
ATOM 683 C CA . VAL A 1 92 ? 2.194 5.162 5.077 1.00 96.12 92 VAL A CA 1
ATOM 684 C C . VAL A 1 92 ? 3.122 4.408 4.121 1.00 96.12 92 VAL A C 1
ATOM 686 O O . VAL A 1 92 ? 3.430 4.922 3.046 1.00 96.12 92 VAL A O 1
ATOM 689 N N . SER A 1 93 ? 3.519 3.175 4.452 1.00 96.00 93 SER A N 1
ATOM 690 C CA . SER A 1 93 ? 4.333 2.340 3.558 1.00 96.00 93 SER A CA 1
ATOM 691 C C . SER A 1 93 ? 3.622 2.024 2.240 1.00 96.00 93 SER A C 1
ATOM 693 O O . SER A 1 93 ? 4.257 2.072 1.188 1.00 96.00 93 SER A O 1
ATOM 695 N N . SER A 1 94 ? 2.313 1.761 2.267 1.00 94.12 94 SER A N 1
ATOM 696 C CA . SER A 1 94 ? 1.514 1.526 1.056 1.00 94.12 94 SER A CA 1
ATOM 697 C C . SER A 1 94 ? 1.382 2.775 0.178 1.00 94.12 94 SER A C 1
ATOM 699 O O . SER A 1 94 ? 1.451 2.672 -1.046 1.00 94.12 94 SER A O 1
ATOM 701 N N . VAL A 1 95 ? 1.237 3.963 0.774 1.00 93.94 95 VAL A N 1
ATOM 702 C CA . VAL A 1 95 ? 1.230 5.234 0.027 1.00 93.94 95 VAL A CA 1
ATOM 703 C C . VAL A 1 95 ? 2.595 5.487 -0.614 1.00 93.94 95 VAL A C 1
ATOM 705 O O . VAL A 1 95 ? 2.658 5.811 -1.799 1.00 93.94 95 VAL A O 1
ATOM 708 N N . ALA A 1 96 ? 3.686 5.282 0.129 1.00 96.06 96 ALA A N 1
ATOM 709 C CA . ALA A 1 96 ? 5.040 5.399 -0.410 1.00 96.06 96 ALA A CA 1
ATOM 710 C C . ALA A 1 96 ? 5.270 4.419 -1.573 1.00 96.06 96 ALA A C 1
ATOM 712 O O . ALA A 1 96 ? 5.762 4.823 -2.624 1.00 96.06 96 ALA A O 1
ATOM 713 N N . PHE A 1 97 ? 4.836 3.161 -1.420 1.00 94.88 97 PHE A N 1
ATOM 714 C CA . PHE A 1 97 ? 4.862 2.160 -2.487 1.00 94.88 97 PHE A CA 1
ATOM 715 C C . PHE A 1 97 ? 4.130 2.656 -3.732 1.00 94.88 97 PHE A C 1
ATOM 717 O O . PHE A 1 97 ? 4.679 2.571 -4.824 1.00 94.88 97 PHE A O 1
ATOM 724 N N . LEU A 1 98 ? 2.920 3.203 -3.583 1.00 92.69 98 LEU A N 1
ATOM 725 C CA . LEU A 1 98 ? 2.133 3.670 -4.720 1.00 92.69 98 LEU A CA 1
ATOM 726 C C . LEU A 1 98 ? 2.839 4.806 -5.468 1.00 92.69 98 LEU A C 1
ATOM 728 O O . LEU A 1 98 ? 2.919 4.774 -6.694 1.00 92.69 98 LEU A O 1
ATOM 732 N N . VAL A 1 99 ? 3.397 5.779 -4.746 1.00 93.38 99 VAL A N 1
ATOM 733 C CA . VAL A 1 99 ? 4.156 6.884 -5.352 1.00 93.38 99 VAL A CA 1
ATOM 734 C C . VAL A 1 99 ? 5.357 6.347 -6.130 1.00 93.38 99 VAL A C 1
ATOM 736 O O . VAL A 1 99 ? 5.525 6.662 -7.308 1.00 93.38 99 VAL A O 1
ATOM 739 N N . THR A 1 100 ? 6.170 5.492 -5.510 1.00 92.69 100 THR A N 1
ATOM 740 C CA . THR A 1 100 ? 7.350 4.911 -6.160 1.00 92.69 100 THR A CA 1
ATOM 741 C C . THR A 1 100 ? 6.977 3.996 -7.333 1.00 92.69 100 THR A C 1
ATOM 743 O O . THR A 1 100 ? 7.660 3.987 -8.358 1.00 92.69 100 THR A O 1
ATOM 746 N N . TYR A 1 101 ? 5.863 3.274 -7.238 1.00 91.00 101 TYR A N 1
ATOM 747 C CA . TYR A 1 101 ? 5.313 2.441 -8.303 1.00 91.00 101 TYR A CA 1
ATOM 748 C C . TYR A 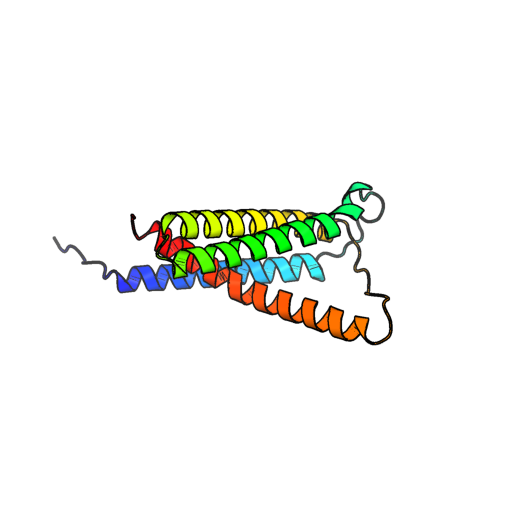1 101 ? 4.876 3.258 -9.519 1.00 91.00 101 TYR A C 1
ATOM 750 O O . TYR A 1 101 ? 5.195 2.877 -10.649 1.00 91.00 101 TYR A O 1
ATOM 758 N N . LEU A 1 102 ? 4.200 4.389 -9.298 1.00 90.62 102 LEU A N 1
ATOM 759 C CA . LEU A 1 102 ? 3.805 5.308 -10.364 1.00 90.62 102 LEU A CA 1
ATOM 760 C C . LEU A 1 102 ? 5.022 5.948 -11.029 1.00 90.62 102 LEU A C 1
ATOM 762 O O . LEU A 1 102 ? 5.060 6.026 -12.253 1.00 90.62 102 LEU A O 1
ATOM 766 N N . ILE A 1 103 ? 6.040 6.335 -10.252 1.00 89.38 103 ILE A N 1
ATOM 767 C CA . ILE A 1 103 ? 7.312 6.832 -10.795 1.00 89.38 103 ILE A CA 1
ATOM 768 C C . ILE A 1 103 ? 7.973 5.756 -11.661 1.00 89.38 103 ILE A C 1
ATOM 770 O O . ILE A 1 103 ? 8.380 6.040 -12.781 1.00 89.38 103 ILE A O 1
ATOM 774 N N . TYR A 1 104 ? 8.047 4.509 -11.191 1.00 87.50 104 TYR A N 1
ATOM 775 C CA . TYR A 1 104 ? 8.603 3.420 -11.992 1.00 87.50 104 TYR A CA 1
ATOM 776 C C . TYR A 1 104 ? 7.832 3.230 -13.303 1.00 87.50 104 TYR A C 1
ATOM 778 O O . TYR A 1 104 ? 8.445 3.262 -14.363 1.00 87.50 104 TYR A O 1
ATOM 786 N N . HIS A 1 105 ? 6.501 3.118 -13.256 1.00 84.94 105 HIS A N 1
ATOM 787 C CA . HIS A 1 105 ? 5.668 2.937 -14.457 1.00 84.94 105 HIS A CA 1
ATOM 788 C C . HIS A 1 105 ? 5.651 4.157 -15.381 1.00 84.94 105 HIS A C 1
ATOM 790 O O . HIS A 1 105 ? 5.347 4.036 -16.563 1.00 84.94 105 HIS A O 1
ATOM 796 N N . TYR A 1 106 ? 6.007 5.333 -14.870 1.00 83.50 106 TYR A N 1
ATOM 797 C CA . TYR A 1 106 ? 6.178 6.520 -15.691 1.00 83.50 106 TYR A CA 1
ATOM 798 C C . TYR A 1 106 ? 7.360 6.397 -16.661 1.00 83.50 106 TYR A C 1
ATOM 800 O O . TYR A 1 106 ? 7.260 6.861 -17.801 1.00 83.50 106 TYR A O 1
ATOM 808 N N . PHE A 1 107 ? 8.459 5.789 -16.199 1.00 81.06 107 PHE A N 1
ATOM 809 C CA . PHE A 1 107 ? 9.734 5.683 -16.917 1.00 81.06 107 PHE A CA 1
ATOM 810 C C . PHE A 1 107 ? 9.986 4.298 -17.533 1.00 81.06 107 PHE A C 1
ATOM 812 O O . PHE A 1 107 ? 10.702 4.195 -18.526 1.00 81.06 107 PHE A O 1
ATOM 819 N N . ALA A 1 108 ? 9.448 3.230 -16.945 1.00 71.19 108 ALA A N 1
ATOM 820 C CA . ALA A 1 108 ? 9.716 1.858 -17.352 1.00 71.19 108 ALA A CA 1
ATOM 821 C C . ALA A 1 108 ? 8.781 1.401 -18.479 1.00 71.19 108 ALA A C 1
ATOM 823 O O . ALA A 1 108 ? 7.571 1.624 -18.445 1.00 71.19 108 ALA A O 1
ATOM 824 N N . LYS A 1 109 ? 9.344 0.696 -19.463 1.00 66.38 109 LYS A N 1
ATOM 825 C CA . LYS A 1 109 ? 8.574 -0.038 -20.474 1.00 66.38 109 LYS A CA 1
ATOM 826 C C . LYS A 1 109 ? 7.955 -1.288 -19.847 1.00 66.38 109 LYS A C 1
ATOM 828 O O . LYS A 1 109 ? 8.519 -1.855 -18.914 1.00 66.38 109 LYS A O 1
ATOM 833 N N . HIS A 1 110 ? 6.849 -1.767 -20.417 1.00 62.34 110 HIS A N 1
ATOM 834 C CA . HIS A 1 110 ? 6.344 -3.113 -20.146 1.00 62.34 110 HIS A CA 1
ATOM 835 C C . HIS A 1 110 ? 7.453 -4.148 -20.405 1.00 62.34 110 HIS A C 1
ATOM 837 O O . HIS A 1 110 ? 7.775 -4.451 -21.554 1.00 62.34 110 HIS A O 1
ATOM 843 N N . THR A 1 111 ? 8.050 -4.680 -19.339 1.00 66.69 111 THR A N 1
ATOM 844 C CA . THR A 1 111 ? 9.009 -5.781 -19.406 1.00 66.69 111 THR A CA 1
ATOM 845 C C . THR A 1 111 ? 8.257 -7.089 -19.173 1.00 66.69 111 THR A C 1
ATOM 847 O O . THR A 1 111 ? 7.751 -7.327 -18.073 1.00 66.69 111 THR A O 1
ATOM 850 N N . PRO A 1 112 ? 8.108 -7.948 -20.196 1.00 72.88 112 PRO A N 1
ATOM 851 C CA . PRO A 1 112 ? 7.495 -9.248 -19.988 1.00 72.88 112 PRO A CA 1
ATOM 852 C C . PRO A 1 112 ? 8.389 -10.095 -19.080 1.00 72.88 112 PRO A C 1
ATOM 854 O O . PRO A 1 112 ? 9.615 -10.082 -19.190 1.00 72.88 112 PRO A O 1
ATOM 857 N N . PHE A 1 113 ? 7.766 -10.856 -18.184 1.00 81.69 113 PHE A N 1
ATOM 858 C CA . PHE A 1 113 ? 8.482 -11.821 -17.360 1.00 81.69 113 PHE A CA 1
ATOM 859 C C . PHE A 1 113 ? 9.044 -12.945 -18.249 1.00 81.69 113 PHE A C 1
ATOM 861 O O . PHE A 1 113 ? 8.278 -13.712 -18.833 1.00 81.69 113 PHE A O 1
ATOM 868 N N . ALA A 1 114 ? 10.373 -13.031 -18.352 1.00 83.69 114 ALA A N 1
ATOM 869 C CA . ALA A 1 114 ? 11.080 -13.974 -19.228 1.00 83.69 114 ALA A CA 1
ATOM 870 C C . ALA A 1 114 ? 11.365 -15.348 -18.584 1.00 83.69 114 ALA A C 1
ATOM 872 O O . ALA A 1 114 ? 11.998 -16.192 -19.207 1.00 83.69 114 ALA A O 1
ATOM 873 N N . GLY A 1 115 ? 10.939 -15.582 -17.336 1.00 83.25 115 GLY A N 1
ATOM 874 C CA . GLY A 1 115 ? 11.170 -16.859 -16.656 1.00 83.25 115 GLY A CA 1
ATOM 875 C C . GLY A 1 115 ? 10.361 -18.013 -17.262 1.00 83.25 115 GLY A C 1
ATOM 876 O O . GLY A 1 115 ? 9.198 -17.844 -17.636 1.00 83.25 115 GLY A O 1
ATOM 877 N N . GLU A 1 116 ? 10.964 -19.203 -17.306 1.00 88.62 116 GLU A N 1
ATOM 878 C CA . GLU A 1 116 ? 10.379 -20.430 -17.865 1.00 88.62 116 GLU A CA 1
ATOM 879 C C . GLU A 1 116 ? 10.148 -21.515 -16.797 1.00 88.62 116 GLU A C 1
ATOM 881 O O . GLU A 1 116 ? 10.721 -21.480 -15.709 1.00 88.62 116 GLU A O 1
ATOM 886 N N . GLY A 1 117 ? 9.291 -22.497 -17.095 1.00 90.94 117 GLY A N 1
ATOM 887 C CA . GLY A 1 117 ? 8.959 -23.586 -16.169 1.00 90.94 117 GLY A CA 1
ATOM 888 C C . GLY A 1 117 ? 8.024 -23.161 -15.028 1.00 90.94 117 GLY A C 1
ATOM 889 O O . GLY A 1 117 ? 7.175 -22.286 -15.196 1.00 90.94 117 GLY A O 1
ATOM 890 N N . TRP A 1 118 ? 8.165 -23.788 -13.854 1.00 92.31 118 TRP A N 1
ATOM 891 C CA . TRP A 1 118 ? 7.246 -23.622 -12.712 1.00 92.31 118 TRP A CA 1
ATOM 892 C C . TRP A 1 118 ? 7.243 -22.226 -12.072 1.00 92.31 118 TRP A C 1
ATOM 894 O O . TRP A 1 118 ? 6.259 -21.846 -11.437 1.00 92.31 118 TRP A O 1
ATOM 904 N N . ILE A 1 119 ? 8.298 -21.429 -12.261 1.00 93.12 119 ILE A N 1
ATOM 905 C CA . ILE A 1 119 ? 8.369 -20.070 -11.704 1.00 93.12 119 ILE A CA 1
ATOM 906 C C . ILE A 1 119 ? 7.363 -19.120 -12.363 1.00 93.12 119 ILE A C 1
ATOM 908 O O . ILE A 1 119 ? 6.835 -18.226 -11.708 1.00 93.12 119 ILE A O 1
ATOM 912 N N . ARG A 1 120 ? 7.048 -19.332 -13.646 1.00 90.38 120 ARG A N 1
ATOM 913 C CA . ARG A 1 120 ? 6.129 -18.485 -14.413 1.00 90.38 120 ARG A CA 1
ATOM 914 C C . ARG A 1 120 ? 4.693 -18.508 -13.870 1.00 90.38 120 ARG A C 1
ATOM 916 O O . ARG A 1 120 ? 4.175 -17.430 -13.581 1.00 90.38 120 ARG A O 1
ATOM 923 N N . PRO A 1 121 ? 4.028 -19.668 -13.692 1.00 92.12 121 PRO A N 1
ATOM 924 C CA . PRO A 1 121 ? 2.692 -19.698 -13.103 1.00 92.12 121 PRO A CA 1
ATOM 925 C C . PRO A 1 121 ? 2.684 -19.205 -11.649 1.00 92.12 121 PRO A C 1
ATOM 927 O O . PRO A 1 121 ? 1.757 -18.495 -11.272 1.00 92.12 121 PRO A O 1
ATOM 930 N N . ALA A 1 122 ? 3.721 -19.497 -10.854 1.00 93.88 122 ALA A N 1
ATOM 931 C CA . ALA A 1 122 ? 3.831 -18.983 -9.487 1.00 93.88 122 ALA A CA 1
ATOM 932 C C . ALA A 1 122 ? 3.911 -17.446 -9.456 1.00 93.88 122 ALA A C 1
ATOM 934 O O . ALA A 1 122 ? 3.187 -16.800 -8.697 1.00 93.88 122 ALA A O 1
ATOM 935 N N . TYR A 1 123 ? 4.732 -16.857 -10.334 1.00 9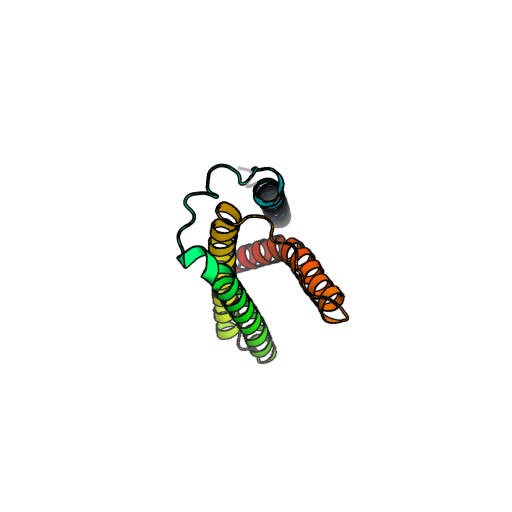0.56 123 TYR A N 1
ATOM 936 C CA . TYR A 1 123 ? 4.849 -15.410 -10.505 1.00 90.56 123 TYR A CA 1
ATOM 937 C C . TYR A 1 123 ? 3.500 -14.775 -10.853 1.00 90.56 123 TYR A C 1
ATOM 939 O O . TYR A 1 123 ? 3.059 -13.855 -10.165 1.00 90.56 123 TYR A O 1
ATOM 947 N N . PHE A 1 124 ? 2.808 -15.288 -11.876 1.00 90.75 124 PHE A N 1
ATOM 948 C CA . PHE A 1 124 ? 1.519 -14.729 -12.290 1.00 90.75 124 PHE A CA 1
ATOM 949 C C . PHE A 1 124 ? 0.415 -14.941 -11.254 1.00 90.75 124 PHE A C 1
ATOM 951 O O . PHE A 1 124 ? -0.427 -14.062 -11.096 1.00 90.75 124 PHE A O 1
ATOM 958 N N . PHE A 1 125 ? 0.427 -16.050 -10.514 1.00 94.19 125 PHE A N 1
ATOM 959 C CA . PHE A 1 125 ? -0.518 -16.282 -9.424 1.00 94.19 125 PHE A CA 1
ATOM 960 C C . PHE A 1 125 ? -0.355 -15.247 -8.304 1.00 94.19 125 PHE A C 1
ATOM 962 O O . PHE A 1 125 ? -1.332 -14.618 -7.889 1.00 94.19 125 PHE A O 1
ATOM 969 N N . ILE A 1 126 ? 0.880 -15.022 -7.846 1.00 91.31 126 ILE A N 1
ATOM 970 C CA . ILE A 1 126 ? 1.180 -14.017 -6.817 1.00 91.31 126 ILE A CA 1
ATOM 971 C C . ILE A 1 126 ? 0.844 -12.618 -7.336 1.00 91.31 126 ILE A C 1
ATOM 973 O O . ILE A 1 126 ? 0.173 -11.855 -6.648 1.00 91.31 126 ILE A O 1
ATOM 977 N N . LEU A 1 127 ? 1.253 -12.288 -8.562 1.00 90.06 127 LEU A N 1
ATOM 978 C CA . LEU A 1 127 ? 1.013 -10.974 -9.149 1.00 90.06 127 LEU A CA 1
ATOM 979 C C . LEU A 1 127 ? -0.485 -10.682 -9.305 1.00 90.06 127 LEU A C 1
ATOM 981 O O . LEU A 1 127 ? -0.953 -9.623 -8.891 1.00 90.06 127 LEU A O 1
ATOM 985 N N . LEU A 1 128 ? -1.246 -11.621 -9.870 1.00 90.81 128 LEU A N 1
ATOM 986 C CA . LEU A 1 128 ? -2.678 -11.444 -10.094 1.00 90.81 128 LEU A CA 1
ATOM 987 C C . LEU A 1 128 ? -3.439 -11.350 -8.772 1.00 90.81 128 LEU A C 1
ATOM 989 O O . LEU A 1 128 ? -4.240 -10.433 -8.595 1.00 90.81 128 LEU A O 1
ATOM 993 N N . SER A 1 129 ? -3.170 -12.265 -7.835 1.00 93.50 129 SER A N 1
ATOM 994 C CA . SER A 1 129 ? -3.807 -12.225 -6.515 1.00 93.50 129 SER A CA 1
ATOM 995 C C . SER A 1 129 ? -3.497 -10.914 -5.796 1.00 93.50 129 SER A C 1
ATOM 997 O O . SER A 1 129 ? -4.412 -10.272 -5.287 1.00 93.50 129 SER A O 1
ATOM 999 N N . HIS A 1 130 ? -2.246 -10.454 -5.836 1.00 89.19 130 HIS A N 1
ATOM 1000 C CA . HIS A 1 130 ? -1.844 -9.182 -5.252 1.00 89.19 130 HIS A CA 1
ATOM 1001 C C . HIS A 1 130 ? -2.604 -7.987 -5.844 1.00 89.19 130 HIS A C 1
ATOM 1003 O O . HIS A 1 130 ? -3.095 -7.147 -5.088 1.00 89.19 130 HIS A O 1
ATOM 1009 N N . ILE A 1 131 ? -2.738 -7.909 -7.173 1.00 90.44 131 ILE A N 1
ATOM 1010 C CA . ILE A 1 131 ? -3.459 -6.817 -7.849 1.00 90.44 131 ILE A CA 1
ATOM 1011 C C . ILE A 1 131 ? -4.934 -6.816 -7.441 1.00 90.44 131 ILE A C 1
ATOM 1013 O O . ILE A 1 131 ? -5.462 -5.776 -7.044 1.00 90.44 131 ILE A O 1
ATOM 1017 N N . VAL A 1 132 ? -5.592 -7.978 -7.489 1.00 92.50 132 VAL A N 1
ATOM 1018 C CA . VAL A 1 132 ? -7.012 -8.107 -7.127 1.00 92.50 132 VAL A CA 1
ATOM 1019 C C . VAL A 1 132 ? -7.236 -7.718 -5.668 1.00 92.50 132 VAL A C 1
ATOM 1021 O O . VAL A 1 132 ? -8.109 -6.900 -5.376 1.00 92.50 132 VAL A O 1
ATOM 1024 N N . LEU A 1 133 ? -6.422 -8.250 -4.753 1.00 91.69 133 LEU A N 1
ATOM 1025 C CA . LEU A 1 133 ? -6.505 -7.902 -3.335 1.00 91.69 133 LEU A CA 1
ATOM 1026 C C . LEU A 1 133 ? -6.263 -6.405 -3.118 1.00 91.69 133 LEU A C 1
ATOM 1028 O O . LEU A 1 133 ? -6.986 -5.788 -2.342 1.00 91.69 133 LEU A O 1
ATOM 1032 N N . SER A 1 134 ? -5.310 -5.801 -3.829 1.00 90.19 134 SER A N 1
ATOM 1033 C CA . SER A 1 134 ? -5.022 -4.368 -3.710 1.00 90.19 134 SER A CA 1
ATOM 1034 C C . SER A 1 134 ? -6.222 -3.508 -4.106 1.00 90.19 134 SER A C 1
ATOM 1036 O O . SER A 1 134 ? -6.567 -2.585 -3.372 1.00 90.19 134 SER A O 1
ATOM 1038 N N . VAL A 1 135 ? -6.917 -3.841 -5.202 1.00 90.56 135 VAL A N 1
ATOM 1039 C CA . VAL A 1 135 ? -8.136 -3.128 -5.633 1.00 90.56 135 VAL A CA 1
ATOM 1040 C C . VAL A 1 135 ? -9.229 -3.188 -4.563 1.00 90.56 135 VAL A C 1
ATOM 1042 O O . VAL A 1 135 ? -9.869 -2.177 -4.283 1.00 90.56 135 VAL A O 1
ATOM 1045 N N . VAL A 1 136 ? -9.423 -4.349 -3.932 1.00 92.44 136 VAL A N 1
ATOM 1046 C CA . VAL A 1 136 ? -10.426 -4.532 -2.867 1.00 92.44 136 VAL A CA 1
ATOM 1047 C C . VAL A 1 136 ? -10.034 -3.797 -1.582 1.00 92.44 136 VAL A C 1
ATOM 1049 O O . VAL A 1 136 ? -10.891 -3.263 -0.880 1.00 92.44 136 VAL A O 1
ATOM 1052 N N . VAL A 1 137 ? -8.742 -3.745 -1.261 1.00 90.31 137 VAL A N 1
ATOM 1053 C CA . VAL A 1 137 ? -8.236 -3.152 -0.017 1.00 90.31 137 VAL A CA 1
ATOM 1054 C C . VAL A 1 137 ? -8.343 -1.622 -0.003 1.00 90.31 137 VAL A C 1
ATOM 1056 O O . VAL A 1 137 ? -8.577 -1.057 1.064 1.00 90.31 137 VAL A O 1
ATOM 1059 N N . VAL A 1 138 ? -8.242 -0.939 -1.149 1.00 89.06 138 VAL A N 1
ATOM 1060 C CA . VAL A 1 138 ? -8.341 0.536 -1.236 1.00 89.06 138 VAL A CA 1
ATOM 1061 C C . VAL A 1 138 ? -9.612 1.097 -0.564 1.00 89.06 138 VAL A C 1
ATOM 1063 O O . VAL A 1 138 ? -9.476 1.897 0.369 1.00 89.06 138 VAL A O 1
ATOM 1066 N N . PRO A 1 139 ? -10.840 0.673 -0.933 1.00 89.31 139 PRO A N 1
ATOM 1067 C CA . PRO A 1 139 ? -12.052 1.161 -0.271 1.00 89.31 139 PRO A CA 1
ATOM 1068 C C . PRO A 1 139 ? -12.174 0.704 1.191 1.00 89.31 139 PRO A C 1
ATOM 1070 O O . PRO A 1 139 ? -12.763 1.418 2.008 1.00 89.31 139 PRO A O 1
ATOM 1073 N N . LEU A 1 140 ? -11.606 -0.453 1.552 1.00 90.00 140 LEU A N 1
ATOM 1074 C CA . LEU A 1 140 ? -11.619 -0.954 2.931 1.00 90.00 140 LEU A CA 1
ATOM 1075 C C . LEU A 1 140 ? -10.758 -0.093 3.861 1.00 90.00 140 LEU A C 1
ATOM 1077 O O . LEU A 1 140 ? -11.209 0.263 4.953 1.00 90.00 140 LEU A O 1
ATOM 1081 N N . ILE A 1 141 ? -9.549 0.281 3.429 1.00 89.62 141 ILE A N 1
ATOM 1082 C CA . ILE A 1 141 ? -8.674 1.185 4.187 1.00 89.62 141 ILE A CA 1
ATOM 1083 C C . ILE A 1 141 ? -9.346 2.551 4.327 1.00 89.62 141 ILE A C 1
ATOM 1085 O O . ILE A 1 141 ? -9.431 3.062 5.442 1.00 89.62 141 ILE A O 1
ATOM 1089 N N . GLY A 1 142 ? -9.885 3.107 3.235 1.00 86.00 142 GLY A N 1
ATOM 1090 C CA . GLY A 1 142 ? -10.589 4.392 3.267 1.00 86.00 142 GLY A CA 1
ATOM 1091 C C . GLY A 1 142 ? -11.744 4.401 4.271 1.00 86.00 142 GLY A C 1
ATOM 1092 O O . GLY A 1 142 ? -11.836 5.300 5.105 1.00 86.00 142 GLY A O 1
ATOM 1093 N N . SER A 1 143 ? -12.569 3.351 4.261 1.00 86.12 143 SER A N 1
ATOM 1094 C CA . SER A 1 143 ? -13.682 3.191 5.207 1.00 86.12 143 SER A CA 1
ATOM 1095 C C . SER A 1 143 ? -13.191 3.066 6.649 1.00 86.12 143 SER A C 1
ATOM 1097 O O . SER A 1 143 ? -13.713 3.721 7.548 1.00 86.12 143 SER A O 1
ATOM 1099 N N . THR A 1 144 ? -12.150 2.263 6.879 1.00 87.56 144 THR A N 1
ATOM 1100 C CA . THR A 1 144 ? -11.593 2.037 8.221 1.00 87.56 144 THR A CA 1
ATOM 1101 C C . THR A 1 144 ? -11.012 3.319 8.810 1.00 87.56 144 THR A C 1
ATOM 1103 O O . THR A 1 144 ? -11.287 3.637 9.966 1.00 87.56 144 THR A O 1
ATOM 1106 N N . LEU A 1 145 ? -10.254 4.083 8.020 1.00 86.69 145 LEU A N 1
ATOM 1107 C CA . LEU A 1 145 ? -9.681 5.358 8.452 1.00 86.69 145 LEU A CA 1
ATOM 1108 C C . LEU A 1 145 ? -10.762 6.412 8.702 1.00 86.69 145 LEU A C 1
ATOM 1110 O O . LEU A 1 145 ? -10.673 7.136 9.689 1.00 86.69 145 LEU A O 1
ATOM 1114 N N . PHE A 1 146 ? -11.801 6.463 7.864 1.00 85.81 146 PHE A N 1
ATOM 1115 C CA . PHE A 1 146 ? -12.941 7.356 8.071 1.00 85.81 146 PHE A CA 1
ATOM 1116 C C . PHE A 1 146 ? -13.638 7.077 9.410 1.00 85.81 146 PHE A C 1
ATOM 1118 O O . PHE A 1 146 ? -13.819 7.986 10.221 1.00 85.81 146 PHE A O 1
ATOM 1125 N N . PHE A 1 147 ? -13.958 5.812 9.696 1.00 83.31 147 PHE A N 1
ATOM 1126 C CA . PHE A 1 147 ? -14.578 5.443 10.970 1.00 83.31 147 PHE A CA 1
ATOM 1127 C C . PHE A 1 147 ? -13.644 5.648 12.168 1.00 83.31 147 PHE A C 1
ATOM 1129 O O . PHE A 1 147 ? -14.114 6.036 13.238 1.00 83.31 147 PHE A O 1
ATOM 1136 N N . ALA A 1 148 ? -12.339 5.418 12.000 1.00 82.88 148 ALA A N 1
ATOM 1137 C CA . ALA A 1 148 ? -11.344 5.682 13.036 1.00 82.88 148 ALA A CA 1
ATOM 1138 C C . ALA A 1 148 ? -11.201 7.182 13.341 1.00 82.88 148 ALA A C 1
ATOM 1140 O O . ALA A 1 148 ? -11.007 7.546 14.494 1.00 82.88 148 ALA A O 1
ATOM 1141 N N . ALA A 1 149 ? -11.334 8.055 12.340 1.00 79.62 149 ALA A N 1
ATOM 1142 C CA . ALA A 1 149 ? -11.312 9.504 12.534 1.00 79.62 149 ALA A CA 1
ATOM 1143 C C . ALA A 1 149 ? -12.618 10.036 13.156 1.00 79.62 149 ALA A C 1
ATOM 1145 O O . ALA A 1 149 ? -12.585 10.973 13.952 1.00 79.62 149 ALA A O 1
ATOM 1146 N N . GLY A 1 150 ? -13.765 9.435 12.817 1.00 72.00 150 GLY A N 1
ATOM 1147 C CA . GLY A 1 150 ? -15.077 9.821 13.351 1.00 72.00 150 GLY A CA 1
ATOM 1148 C C . GLY A 1 150 ? -15.327 9.356 14.789 1.00 72.00 150 GLY A C 1
ATOM 1149 O O . GLY A 1 150 ? -16.011 10.033 15.558 1.00 72.00 150 GLY A O 1
ATOM 1150 N N . ARG A 1 151 ? -14.744 8.223 15.193 1.00 63.19 151 ARG A N 1
ATOM 1151 C CA . ARG A 1 151 ? -14.737 7.774 16.588 1.00 63.19 151 ARG A CA 1
ATOM 1152 C C . ARG A 1 151 ? -13.527 8.379 17.287 1.00 63.19 151 ARG A C 1
ATOM 1154 O O . ARG A 1 151 ? -12.465 7.769 17.303 1.00 63.19 151 ARG A O 1
ATOM 1161 N N . LYS A 1 152 ? -13.691 9.581 17.855 1.00 47.59 152 LYS A N 1
ATOM 1162 C CA . LYS A 1 152 ? -12.738 10.123 18.840 1.00 47.59 152 LYS A CA 1
ATOM 1163 C C . LYS A 1 152 ? -12.421 9.006 19.845 1.00 47.59 152 LYS A C 1
ATOM 1165 O O . LYS A 1 152 ? -13.347 8.487 20.466 1.00 47.59 152 LYS A O 1
ATOM 1170 N N . PHE A 1 153 ? -11.157 8.588 19.884 1.00 46.06 153 PHE A N 1
ATOM 1171 C CA . PHE A 1 153 ? -10.649 7.584 20.818 1.00 46.06 153 PHE A CA 1
ATOM 1172 C C . PHE A 1 153 ? -10.908 7.986 22.269 1.00 46.06 153 PHE A C 1
ATOM 1174 O O . PHE A 1 153 ? -10.837 9.204 22.557 1.00 46.06 153 PHE A O 1
#